Protein AF-X1G6H3-F1 (afdb_monomer)

Foldseek 3Di:
DVVLQVVLLVCVLVVVNVSSLVSLLVCCVVVVDDLVVVLVVLVVCLVVSVVSPNDSVVSVVSSVVSVVVD

Radius of gyration: 10.72 Å; Cα contacts (8 Å, |Δi|>4): 54; chains: 1; bounding box: 29×21×20 Å

pLDDT: mean 91.93, std 8.1, range [61.09, 98.06]

Organism: NCBI:txid412755

Structure (mmCIF, N/CA/C/O backbone):
data_AF-X1G6H3-F1
#
_entry.id   AF-X1G6H3-F1
#
loop_
_atom_site.group_PDB
_atom_site.id
_atom_site.type_symbol
_atom_site.label_atom_id
_atom_site.label_alt_id
_atom_site.label_comp_id
_atom_site.label_asym_id
_atom_site.label_entity_id
_atom_site.label_seq_id
_atom_site.pdbx_PDB_ins_code
_atom_site.Cartn_x
_atom_site.Cartn_y
_atom_site.Cartn_z
_atom_site.occupancy
_atom_site.B_iso_or_equiv
_atom_site.auth_seq_id
_atom_site.auth_comp_id
_atom_site.auth_asym_id
_atom_site.auth_atom_id
_atom_site.pdbx_PDB_model_num
ATOM 1 N N . MET A 1 1 ? 9.831 -4.849 -10.733 1.00 61.09 1 MET A N 1
ATOM 2 C CA . MET A 1 1 ? 9.417 -3.721 -9.854 1.00 61.09 1 MET A CA 1
ATOM 3 C C . MET A 1 1 ? 7.902 -3.536 -9.890 1.00 61.09 1 MET A C 1
ATOM 5 O O . MET A 1 1 ? 7.272 -3.662 -8.848 1.00 61.09 1 MET A O 1
ATOM 9 N N . ASN A 1 2 ? 7.311 -3.358 -11.079 1.00 73.00 2 ASN A N 1
ATOM 10 C CA . ASN A 1 2 ? 5.851 -3.342 -11.262 1.00 73.00 2 ASN A CA 1
ATOM 11 C C . ASN A 1 2 ? 5.167 -4.689 -10.969 1.00 73.00 2 ASN A C 1
ATOM 13 O O . ASN A 1 2 ? 4.008 -4.700 -10.573 1.00 73.00 2 ASN A O 1
ATOM 17 N N . ASP A 1 3 ? 5.865 -5.820 -11.098 1.00 87.88 3 ASP A N 1
ATOM 18 C CA . ASP A 1 3 ? 5.243 -7.142 -10.898 1.00 87.88 3 ASP A CA 1
ATOM 19 C C . ASP A 1 3 ? 4.778 -7.355 -9.456 1.00 87.88 3 ASP A C 1
ATOM 21 O O . ASP A 1 3 ? 3.674 -7.836 -9.227 1.00 87.88 3 ASP A O 1
ATOM 25 N N . TYR A 1 4 ? 5.580 -6.926 -8.476 1.00 93.69 4 TYR A N 1
ATOM 26 C CA . TYR A 1 4 ? 5.196 -6.968 -7.064 1.00 93.69 4 TYR A CA 1
ATOM 27 C C . TYR A 1 4 ? 4.051 -6.002 -6.753 1.00 93.69 4 TYR A C 1
ATOM 29 O O . TYR A 1 4 ? 3.184 -6.325 -5.948 1.00 93.69 4 TYR A O 1
ATOM 37 N N . MET A 1 5 ? 4.004 -4.855 -7.432 1.00 93.19 5 MET A N 1
ATOM 38 C CA . MET A 1 5 ? 2.905 -3.903 -7.295 1.00 93.19 5 MET A CA 1
ATOM 39 C C . MET A 1 5 ? 1.586 -4.517 -7.783 1.00 93.19 5 MET A C 1
ATOM 41 O O . MET A 1 5 ? 0.603 -4.585 -7.048 1.00 93.19 5 MET A O 1
ATOM 45 N N . ASN A 1 6 ? 1.602 -5.066 -8.997 1.00 93.94 6 ASN A N 1
ATOM 46 C CA . ASN A 1 6 ? 0.446 -5.719 -9.603 1.00 93.94 6 ASN A CA 1
ATOM 47 C C . ASN A 1 6 ? 0.017 -6.967 -8.824 1.00 93.94 6 ASN A C 1
ATOM 49 O O . ASN A 1 6 ? -1.177 -7.191 -8.630 1.00 93.94 6 ASN A O 1
ATOM 53 N N . LEU A 1 7 ? 0.970 -7.763 -8.333 1.00 96.12 7 LEU A N 1
ATOM 54 C CA . LEU A 1 7 ? 0.669 -8.913 -7.486 1.00 96.12 7 LEU A CA 1
ATOM 55 C C . LEU A 1 7 ? 0.056 -8.476 -6.150 1.00 96.12 7 LEU A C 1
ATOM 57 O O . LEU A 1 7 ? -0.879 -9.116 -5.676 1.00 96.12 7 LEU A O 1
ATOM 61 N N . GLY A 1 8 ? 0.520 -7.362 -5.582 1.00 96.88 8 GLY A N 1
ATOM 62 C CA . GLY A 1 8 ? -0.104 -6.739 -4.420 1.00 96.88 8 GLY A CA 1
ATOM 63 C C . GLY A 1 8 ? -1.564 -6.367 -4.679 1.00 96.88 8 GLY A C 1
ATOM 64 O O . GLY A 1 8 ? -2.428 -6.727 -3.877 1.00 96.88 8 GLY A O 1
ATOM 65 N N . HIS A 1 9 ? -1.864 -5.745 -5.827 1.00 96.81 9 HIS A N 1
ATOM 66 C CA . HIS A 1 9 ? -3.242 -5.436 -6.231 1.00 96.81 9 HIS A CA 1
ATOM 67 C C . HIS A 1 9 ? -4.100 -6.704 -6.336 1.00 96.81 9 HIS A C 1
ATOM 69 O O . HIS A 1 9 ? -5.196 -6.756 -5.777 1.00 96.81 9 HIS A O 1
ATOM 75 N N . VAL A 1 10 ? -3.589 -7.748 -6.997 1.00 96.56 10 VAL A N 1
ATOM 76 C CA . VAL A 1 10 ? -4.291 -9.032 -7.156 1.00 96.56 10 VAL A CA 1
ATOM 77 C C . VAL A 1 10 ? -4.586 -9.678 -5.804 1.00 96.56 10 VAL A C 1
ATOM 79 O O . VAL A 1 10 ? -5.723 -10.079 -5.551 1.00 96.56 10 VAL A O 1
ATOM 82 N N . GLU A 1 11 ? -3.593 -9.770 -4.919 1.00 98.06 11 GLU A N 1
ATOM 83 C CA . GLU A 1 11 ? -3.778 -10.357 -3.592 1.00 98.06 11 GLU A CA 1
ATOM 84 C C . GLU A 1 11 ? -4.741 -9.527 -2.739 1.00 98.06 11 GLU A C 1
ATOM 86 O O . GLU A 1 11 ? -5.558 -10.094 -2.013 1.00 98.06 11 GLU A O 1
ATOM 91 N N . TRP A 1 12 ? -4.725 -8.199 -2.871 1.00 97.69 12 TRP A N 1
ATOM 92 C CA . TRP A 1 12 ? -5.666 -7.351 -2.150 1.00 97.69 12 TRP A CA 1
ATOM 93 C C . TRP A 1 12 ? -7.103 -7.565 -2.620 1.00 97.69 12 TRP A C 1
ATOM 95 O O . TRP A 1 12 ? -7.984 -7.796 -1.791 1.00 97.69 12 TRP A O 1
ATOM 105 N N . CYS A 1 13 ? -7.334 -7.570 -3.935 1.00 96.75 13 CYS A N 1
ATOM 106 C CA . CYS A 1 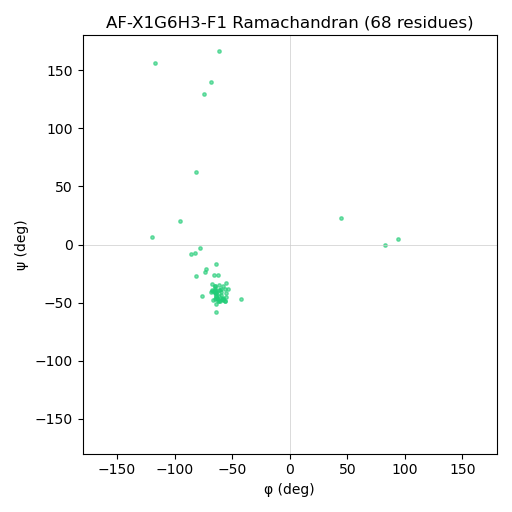13 ? -8.649 -7.845 -4.517 1.00 96.75 13 CYS A CA 1
ATOM 107 C C . CYS A 1 13 ? -9.157 -9.259 -4.188 1.00 96.75 13 CYS A C 1
ATOM 109 O O . CYS A 1 13 ? -10.361 -9.479 -4.122 1.00 96.75 13 CYS A O 1
ATOM 111 N N . ARG A 1 14 ? -8.258 -10.217 -3.930 1.00 96.69 14 ARG A N 1
ATOM 112 C CA . ARG A 1 14 ? -8.600 -11.565 -3.439 1.00 96.69 14 ARG A CA 1
ATOM 113 C C . ARG A 1 14 ? -8.921 -11.621 -1.940 1.00 96.69 14 ARG A C 1
ATOM 115 O O . ARG A 1 14 ? -9.245 -12.692 -1.439 1.00 96.69 14 ARG A O 1
ATOM 122 N N . GLY A 1 15 ? -8.805 -10.508 -1.215 1.00 95.81 15 GLY A N 1
ATOM 123 C CA . GLY A 1 15 ? -8.982 -10.445 0.239 1.00 95.81 15 GLY A CA 1
ATOM 124 C C . GLY A 1 15 ? -7.738 -10.837 1.046 1.00 95.81 15 GLY A C 1
ATOM 125 O O . GLY A 1 15 ? -7.744 -10.738 2.274 1.00 95.81 15 GLY A O 1
ATOM 126 N N . ASN A 1 16 ? -6.632 -11.200 0.390 1.00 97.12 16 ASN A N 1
ATOM 127 C CA . ASN A 1 16 ? -5.378 -11.608 1.029 1.00 97.12 16 ASN A CA 1
ATOM 128 C C . ASN A 1 16 ? -4.544 -10.388 1.454 1.00 97.12 16 ASN A C 1
ATOM 130 O O . ASN A 1 16 ? -3.418 -10.181 0.991 1.00 97.12 16 ASN A O 1
ATOM 134 N N . LYS A 1 17 ? -5.085 -9.564 2.360 1.00 95.50 17 LYS A N 1
ATOM 135 C CA . LYS A 1 17 ? -4.499 -8.263 2.736 1.00 95.50 17 LYS A CA 1
ATOM 136 C C . LYS A 1 17 ? -3.051 -8.365 3.242 1.00 95.50 17 LYS A C 1
ATOM 138 O O . LYS A 1 17 ? -2.232 -7.521 2.895 1.00 95.50 17 LYS A O 1
ATOM 143 N N . GLY A 1 18 ? -2.718 -9.409 4.006 1.00 96.75 18 GLY A N 1
ATOM 144 C CA . GLY A 1 18 ? -1.351 -9.643 4.493 1.00 96.75 18 GLY A CA 1
ATOM 145 C C . GLY A 1 18 ? -0.345 -9.867 3.360 1.00 96.75 18 GLY A C 1
ATOM 146 O O . GLY A 1 18 ? 0.687 -9.203 3.309 1.00 96.75 18 GLY A O 1
ATOM 147 N N . ARG A 1 19 ? -0.689 -10.721 2.385 1.00 97.69 19 ARG A N 1
ATOM 148 C CA . ARG A 1 19 ? 0.152 -10.948 1.198 1.00 97.69 19 ARG 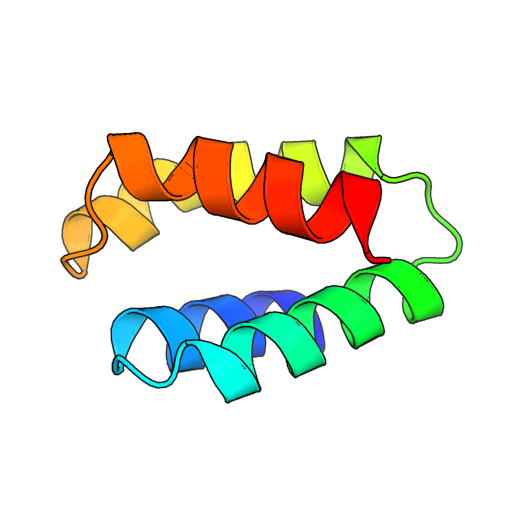A CA 1
ATOM 149 C C . ARG A 1 19 ? 0.269 -9.700 0.337 1.00 9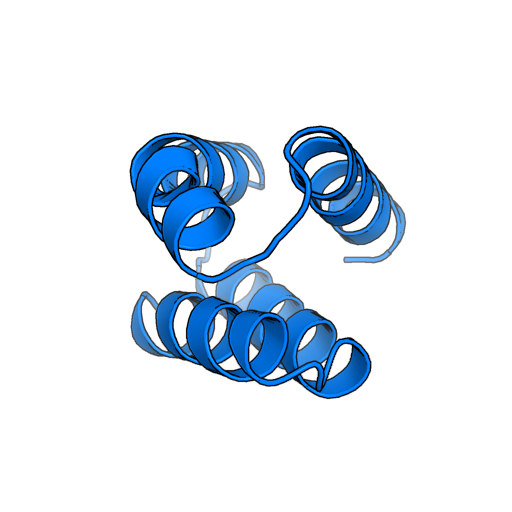7.69 19 ARG A C 1
ATOM 151 O O . ARG A 1 19 ? 1.356 -9.406 -0.147 1.00 97.69 19 ARG A O 1
ATOM 158 N N . ALA A 1 20 ? -0.818 -8.943 0.183 1.00 97.56 20 ALA A N 1
ATOM 159 C CA . ALA A 1 20 ? -0.784 -7.678 -0.539 1.00 97.56 20 ALA A CA 1
ATOM 160 C C . ALA A 1 20 ? 0.253 -6.718 0.063 1.00 97.56 20 ALA A C 1
ATOM 162 O O . ALA A 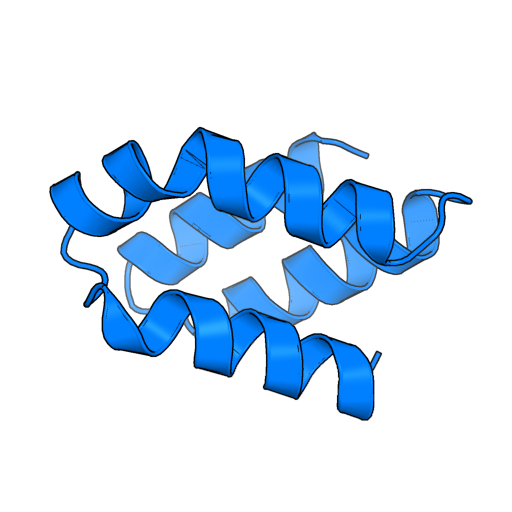1 20 ? 1.109 -6.209 -0.656 1.00 97.56 20 ALA A O 1
ATOM 163 N N . ILE A 1 21 ? 0.237 -6.552 1.390 1.00 96.81 21 ILE A N 1
ATOM 164 C CA . ILE A 1 21 ? 1.207 -5.730 2.125 1.00 96.81 21 ILE A CA 1
ATOM 165 C C . ILE A 1 21 ? 2.643 -6.205 1.875 1.00 96.81 21 ILE A C 1
ATOM 167 O O . ILE A 1 21 ? 3.511 -5.382 1.589 1.00 96.81 21 ILE A O 1
ATOM 171 N N . GLU A 1 22 ? 2.911 -7.511 1.951 1.00 96.19 22 GLU A N 1
ATOM 172 C CA . GLU A 1 22 ? 4.250 -8.049 1.681 1.00 96.19 22 GLU A CA 1
ATOM 173 C C . GLU A 1 22 ? 4.729 -7.725 0.264 1.00 96.19 22 GLU A C 1
ATOM 175 O O . GLU A 1 22 ? 5.884 -7.335 0.073 1.00 96.19 22 GLU A O 1
ATO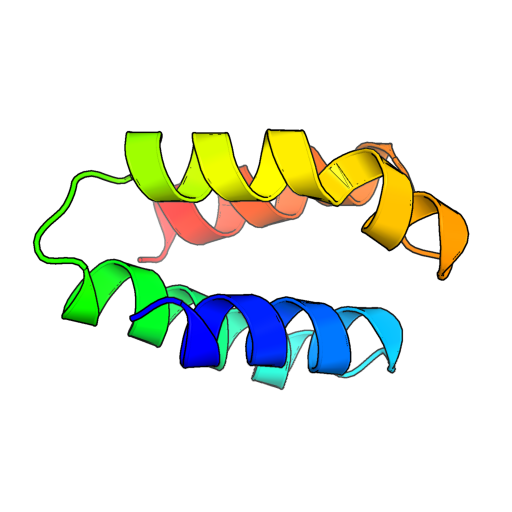M 180 N N . MET A 1 23 ? 3.853 -7.867 -0.734 1.00 96.38 23 MET A N 1
ATOM 181 C CA . MET A 1 23 ? 4.201 -7.565 -2.120 1.00 96.38 23 MET A CA 1
ATOM 182 C C . MET A 1 23 ? 4.423 -6.065 -2.330 1.00 96.38 23 MET A C 1
ATOM 184 O O . MET A 1 23 ? 5.410 -5.693 -2.960 1.00 96.38 23 MET A O 1
ATOM 188 N N . TYR A 1 24 ? 3.604 -5.199 -1.730 1.00 95.12 24 TYR A N 1
ATOM 189 C CA . TYR A 1 24 ? 3.820 -3.752 -1.793 1.00 95.12 24 TYR A CA 1
ATOM 190 C C . TYR A 1 24 ? 5.127 -3.321 -1.116 1.00 95.12 24 TYR A C 1
ATOM 192 O O . TYR A 1 24 ? 5.882 -2.526 -1.675 1.00 95.12 24 TYR A O 1
ATOM 200 N N . LYS A 1 25 ? 5.472 -3.890 0.047 1.00 92.88 25 LYS A N 1
ATOM 201 C CA . LYS A 1 25 ? 6.776 -3.637 0.686 1.00 92.88 25 LYS A CA 1
ATOM 202 C C . LYS A 1 25 ? 7.935 -4.060 -0.219 1.00 92.88 25 LYS A C 1
ATOM 204 O O . LYS A 1 25 ? 8.916 -3.328 -0.345 1.00 92.88 25 LYS A O 1
ATOM 209 N N . LYS A 1 26 ? 7.816 -5.205 -0.904 1.00 92.44 26 LYS A N 1
ATOM 210 C CA . LYS A 1 26 ? 8.810 -5.640 -1.901 1.00 92.44 26 LYS A CA 1
ATOM 211 C C . LYS A 1 26 ? 8.879 -4.688 -3.090 1.00 92.44 26 LYS A C 1
ATOM 213 O O . LYS A 1 26 ? 9.986 -4.384 -3.524 1.00 92.44 26 LYS A O 1
ATOM 218 N N . SER A 1 27 ? 7.745 -4.200 -3.604 1.00 91.75 27 SER A N 1
ATOM 219 C CA . SER A 1 27 ? 7.756 -3.248 -4.720 1.00 91.75 27 SER A CA 1
ATOM 220 C C . SER A 1 27 ? 8.425 -1.937 -4.331 1.00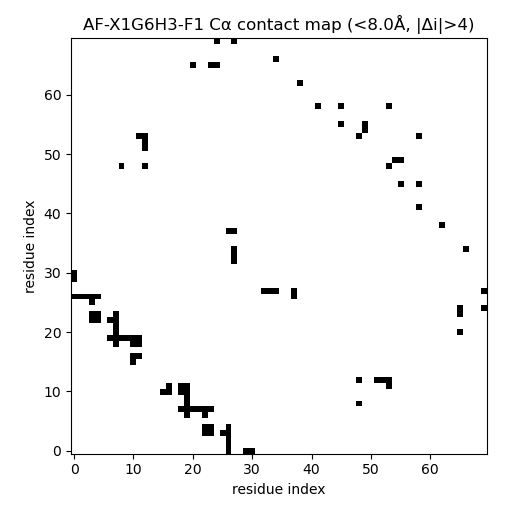 91.75 27 SER A C 1
ATOM 222 O O . SER A 1 27 ? 9.219 -1.451 -5.122 1.00 91.75 27 SER A O 1
ATOM 224 N N . ILE A 1 28 ? 8.168 -1.417 -3.123 1.00 90.38 28 ILE A N 1
ATOM 225 C CA . ILE A 1 28 ? 8.802 -0.196 -2.596 1.00 90.38 28 ILE A CA 1
ATOM 226 C C . ILE A 1 28 ? 10.309 -0.413 -2.409 1.00 90.38 28 ILE A C 1
ATOM 228 O O . ILE A 1 28 ? 11.109 0.384 -2.879 1.00 90.38 28 ILE A O 1
ATOM 232 N N . LYS A 1 29 ? 10.727 -1.526 -1.796 1.00 88.75 29 LYS A N 1
ATOM 233 C CA . LYS A 1 29 ? 12.154 -1.797 -1.556 1.00 88.75 29 LYS A CA 1
ATOM 234 C C . LYS A 1 29 ? 12.954 -1.996 -2.846 1.00 88.75 29 LYS A C 1
ATOM 236 O O . LYS A 1 29 ? 14.091 -1.555 -2.942 1.00 88.75 29 LYS A O 1
ATOM 241 N N . LEU A 1 30 ? 12.377 -2.694 -3.825 1.00 85.12 30 LEU A N 1
ATOM 242 C CA . LEU A 1 30 ? 13.022 -2.964 -5.117 1.00 85.12 30 LEU A CA 1
ATOM 243 C C . LEU A 1 30 ? 12.884 -1.809 -6.102 1.00 85.12 30 LEU A C 1
ATOM 245 O O . LEU A 1 30 ? 13.431 -1.882 -7.201 1.00 85.12 30 LEU A O 1
ATOM 249 N N . ALA A 1 31 ? 12.102 -0.795 -5.743 1.00 74.25 31 ALA A N 1
ATOM 250 C CA . ALA A 1 31 ? 11.878 0.343 -6.593 1.00 74.25 31 ALA A CA 1
ATOM 251 C C . ALA A 1 31 ? 13.142 1.153 -6.836 1.00 74.25 31 ALA A C 1
ATOM 253 O O . ALA A 1 31 ? 13.276 1.733 -7.907 1.00 74.25 31 ALA A O 1
ATOM 254 N N . ASP A 1 32 ? 13.994 1.246 -5.811 1.00 68.81 32 ASP A N 1
ATOM 255 C CA . ASP A 1 32 ? 14.990 2.315 -5.658 1.00 68.81 32 ASP A CA 1
ATOM 256 C C . ASP A 1 32 ? 14.408 3.715 -5.960 1.00 68.81 32 ASP A C 1
ATOM 258 O O . ASP A 1 32 ? 15.101 4.654 -6.337 1.00 68.81 32 ASP A O 1
ATOM 262 N N . LYS A 1 33 ? 13.080 3.843 -5.834 1.00 65.12 33 LYS A N 1
ATOM 263 C CA . LYS A 1 33 ? 12.314 5.074 -5.994 1.00 65.12 33 LYS A CA 1
ATOM 264 C C . LYS A 1 33 ? 11.659 5.395 -4.673 1.00 65.12 33 LYS A C 1
ATOM 266 O O . LYS A 1 33 ? 11.407 4.516 -3.848 1.00 65.12 33 LYS A O 1
ATOM 271 N N . ASP A 1 34 ? 11.367 6.671 -4.511 1.00 75.88 34 ASP A N 1
ATOM 272 C CA . ASP A 1 34 ? 10.659 7.162 -3.353 1.00 75.88 34 ASP A CA 1
ATOM 273 C C . ASP A 1 34 ? 9.252 6.557 -3.217 1.00 75.88 34 ASP A C 1
ATOM 275 O O . ASP A 1 34 ? 8.657 5.944 -4.113 1.00 75.88 34 ASP A O 1
ATOM 279 N N . PHE A 1 35 ? 8.695 6.764 -2.033 1.00 87.94 35 PHE A N 1
ATOM 280 C CA . PHE A 1 35 ? 7.328 6.385 -1.716 1.00 87.94 35 PHE A CA 1
ATOM 281 C C . PHE A 1 35 ? 6.286 7.164 -2.555 1.00 87.94 35 PHE A C 1
ATOM 283 O O . PHE A 1 35 ? 5.122 6.751 -2.652 1.00 87.94 35 PHE A O 1
ATOM 290 N N . GLU A 1 36 ? 6.675 8.278 -3.190 1.00 88.38 36 GLU A N 1
ATOM 291 C CA . GLU A 1 36 ? 5.794 9.051 -4.069 1.00 88.38 36 GLU A CA 1
ATOM 292 C C . GLU A 1 36 ? 5.460 8.270 -5.336 1.00 88.38 36 GLU A C 1
ATOM 294 O O . GLU A 1 36 ? 4.290 8.233 -5.728 1.00 88.38 36 GLU A O 1
ATOM 299 N N . TRP A 1 37 ? 6.434 7.563 -5.917 1.00 88.81 37 TRP A N 1
ATOM 300 C CA . TRP A 1 37 ? 6.189 6.669 -7.048 1.00 88.81 37 TRP A CA 1
ATOM 301 C C . TRP A 1 37 ? 5.129 5.608 -6.718 1.00 88.81 37 TRP A C 1
ATOM 303 O O . TRP A 1 37 ? 4.163 5.448 -7.468 1.00 88.81 37 TRP A O 1
ATOM 313 N N . PHE A 1 38 ? 5.260 4.930 -5.571 1.00 91.06 38 PHE A N 1
ATOM 314 C CA . PHE A 1 38 ? 4.287 3.926 -5.119 1.00 91.06 38 PHE A CA 1
ATOM 315 C C . PHE A 1 38 ? 2.884 4.533 -4.976 1.00 91.06 38 PHE A C 1
ATOM 317 O O . PHE A 1 38 ? 1.896 3.996 -5.486 1.00 91.06 38 PHE A O 1
ATOM 324 N N . THR A 1 39 ? 2.808 5.700 -4.333 1.00 92.69 39 THR A N 1
ATOM 325 C CA . THR A 1 39 ? 1.557 6.443 -4.150 1.00 92.69 39 THR A CA 1
ATOM 326 C C . THR A 1 39 ? 0.938 6.846 -5.492 1.00 92.69 39 THR A C 1
ATOM 328 O O . THR A 1 39 ? -0.281 6.773 -5.659 1.00 92.69 39 THR A O 1
ATOM 331 N N . GLY A 1 40 ? 1.760 7.253 -6.462 1.00 92.94 40 GLY A N 1
ATOM 332 C CA . GLY A 1 40 ? 1.333 7.591 -7.817 1.00 92.94 40 GLY A CA 1
ATOM 333 C C . GLY A 1 40 ? 0.697 6.403 -8.535 1.00 92.94 40 GLY A C 1
ATOM 334 O O . GLY A 1 40 ? -0.418 6.528 -9.043 1.00 92.94 40 GLY A O 1
ATOM 335 N N . VAL A 1 41 ? 1.348 5.236 -8.507 1.00 91.69 41 VAL A N 1
ATOM 336 C CA . VAL A 1 41 ? 0.812 4.010 -9.127 1.00 91.69 41 VAL A CA 1
ATOM 337 C C . VAL A 1 41 ? -0.499 3.579 -8.462 1.00 91.69 41 VAL A C 1
ATOM 339 O O . VAL A 1 41 ? -1.489 3.362 -9.161 1.00 91.69 41 VAL A O 1
ATOM 342 N N . MET A 1 42 ? -0.569 3.573 -7.124 1.00 93.44 42 MET A N 1
ATOM 343 C CA . MET A 1 42 ? -1.817 3.290 -6.391 1.00 93.44 42 MET A CA 1
ATOM 344 C C . MET A 1 42 ? -2.967 4.215 -6.805 1.00 93.44 42 MET A C 1
ATOM 346 O O . MET A 1 42 ? -4.107 3.772 -6.955 1.00 93.44 42 MET A O 1
ATOM 350 N N . LYS A 1 43 ? -2.692 5.512 -6.991 1.00 93.69 43 LYS A N 1
ATOM 351 C CA . LYS A 1 43 ? -3.708 6.492 -7.405 1.00 93.69 43 LYS A CA 1
ATOM 352 C C . LYS A 1 43 ? -4.202 6.245 -8.830 1.00 93.69 43 LYS A C 1
ATOM 354 O O . LYS A 1 43 ? -5.401 6.383 -9.069 1.00 93.69 43 LYS A O 1
ATOM 359 N N . VAL A 1 44 ? -3.316 5.865 -9.752 1.00 94.50 44 VAL A N 1
ATOM 360 C CA . VAL A 1 44 ? -3.684 5.518 -11.136 1.00 94.50 44 VAL A CA 1
ATOM 361 C C . VAL A 1 44 ? -4.575 4.272 -11.168 1.00 94.50 44 VAL A C 1
ATOM 363 O O . VAL A 1 44 ? -5.614 4.27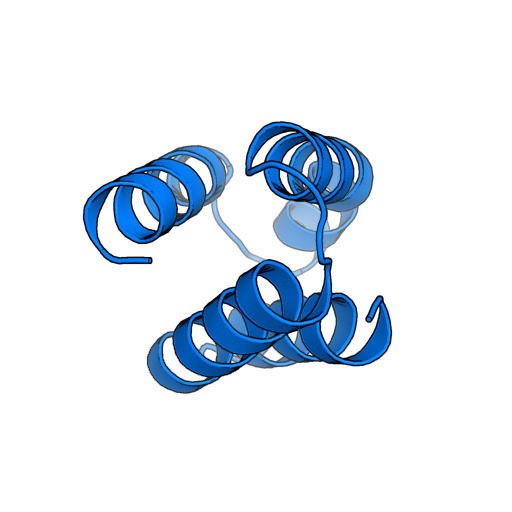0 -11.839 1.00 94.50 44 VAL A O 1
ATOM 366 N N . ASP A 1 45 ? -4.223 3.250 -10.387 1.00 95.19 45 ASP A N 1
ATOM 367 C CA . ASP A 1 45 ? -4.927 1.961 -10.380 1.00 95.19 45 ASP A CA 1
ATOM 368 C C . ASP A 1 45 ? -6.149 1.916 -9.458 1.00 95.19 45 ASP A C 1
ATOM 370 O O . ASP A 1 45 ? -6.963 0.991 -9.530 1.00 95.19 45 ASP A O 1
ATOM 374 N N . ARG A 1 46 ? -6.350 2.962 -8.652 1.00 95.25 46 ARG A N 1
ATOM 375 C CA . ARG A 1 46 ? -7.488 3.154 -7.744 1.00 95.25 46 ARG A CA 1
ATOM 376 C C . ARG A 1 46 ? -8.829 2.760 -8.352 1.00 95.25 46 ARG A C 1
ATOM 378 O O . ARG A 1 46 ? -9.618 2.068 -7.715 1.00 95.25 46 ARG A O 1
ATOM 385 N N . LYS A 1 47 ? -9.099 3.203 -9.582 1.00 96.06 47 LYS A N 1
ATOM 386 C CA . LYS A 1 47 ? -10.369 2.922 -10.272 1.00 96.06 47 LYS A CA 1
ATOM 387 C C . LYS A 1 47 ? -10.594 1.421 -10.479 1.00 96.06 47 LYS A C 1
ATOM 389 O O . LYS A 1 47 ? -11.727 0.958 -10.392 1.00 96.06 47 LYS A O 1
ATOM 394 N N . TYR A 1 48 ? -9.526 0.661 -10.721 1.00 95.81 48 TYR A N 1
ATOM 395 C CA . TYR A 1 48 ? -9.594 -0.787 -10.875 1.00 95.81 48 TYR A CA 1
ATOM 396 C C . TYR A 1 48 ? -9.754 -1.466 -9.518 1.00 95.81 48 TYR A C 1
ATOM 398 O O . TYR A 1 48 ? -10.625 -2.317 -9.380 1.00 95.81 48 TYR A O 1
ATOM 406 N N . LEU A 1 49 ? -9.001 -1.040 -8.500 1.00 96.50 49 LEU A N 1
ATOM 407 C CA . LEU A 1 49 ? -9.142 -1.564 -7.137 1.00 96.50 49 LEU A CA 1
ATOM 408 C C . LEU A 1 49 ? -10.583 -1.431 -6.625 1.00 96.50 49 LEU A C 1
ATOM 410 O O . LEU A 1 49 ? -11.153 -2.403 -6.130 1.00 96.50 49 LEU A O 1
ATOM 414 N N . ILE A 1 50 ? -11.202 -0.263 -6.832 1.00 97.19 50 ILE A N 1
ATOM 415 C CA . ILE A 1 50 ? -12.604 -0.020 -6.466 1.00 97.19 50 ILE A CA 1
ATOM 416 C C . ILE A 1 50 ? -13.550 -0.917 -7.265 1.00 97.19 50 ILE A C 1
ATOM 418 O O . ILE A 1 50 ? -14.431 -1.556 -6.689 1.00 97.19 50 ILE A O 1
ATOM 422 N N . LYS A 1 51 ? -13.342 -1.027 -8.584 1.00 96.94 51 LYS A N 1
ATOM 423 C CA . LYS A 1 51 ? -14.131 -1.917 -9.452 1.00 96.94 51 LYS A CA 1
ATOM 424 C C . LYS A 1 51 ? -14.107 -3.376 -8.972 1.00 96.94 51 LYS A C 1
ATOM 426 O O . LYS A 1 51 ? -15.102 -4.075 -9.135 1.00 96.94 51 LYS A O 1
ATOM 431 N N . TYR A 1 52 ? -13.001 -3.826 -8.382 1.00 95.88 52 TYR A N 1
ATOM 432 C CA . TYR A 1 52 ? -12.829 -5.184 -7.856 1.00 95.88 52 TYR A CA 1
ATOM 433 C C . TYR A 1 52 ? -13.124 -5.310 -6.349 1.00 95.88 52 TYR A C 1
ATOM 435 O O . TYR A 1 52 ? -12.706 -6.279 -5.721 1.00 95.88 52 TYR A O 1
ATOM 443 N N . GLY A 1 53 ? -13.872 -4.367 -5.768 1.00 94.62 53 GLY A N 1
ATOM 444 C CA . GLY A 1 53 ? -14.453 -4.508 -4.429 1.00 94.62 53 GLY A CA 1
ATOM 445 C C . GLY A 1 53 ? -13.629 -3.923 -3.282 1.00 94.62 53 GLY A C 1
ATOM 446 O O . GLY A 1 53 ? -14.034 -4.054 -2.126 1.00 94.62 53 GLY A O 1
ATOM 447 N N . ILE A 1 54 ? -12.509 -3.248 -3.562 1.00 97.56 54 ILE A N 1
ATOM 448 C CA . ILE A 1 54 ? -11.790 -2.484 -2.534 1.00 97.56 54 ILE A CA 1
ATOM 449 C C . ILE A 1 54 ? -12.563 -1.202 -2.234 1.00 97.56 54 ILE A C 1
ATOM 451 O O . ILE A 1 54 ? -12.916 -0.448 -3.141 1.00 97.56 54 ILE A O 1
ATOM 455 N N . LYS A 1 55 ? -12.818 -0.917 -0.955 1.00 97.31 55 LYS A N 1
ATOM 456 C CA . LYS A 1 55 ? -13.499 0.326 -0.589 1.00 97.31 55 LYS A CA 1
ATOM 457 C C . LYS A 1 55 ? -12.591 1.508 -0.876 1.00 97.31 55 LYS A C 1
ATOM 459 O O . LYS A 1 55 ? -11.402 1.494 -0.573 1.00 97.31 55 LYS A O 1
ATOM 464 N N . GLU A 1 56 ? -13.188 2.571 -1.389 1.00 95.38 56 GLU A N 1
ATOM 465 C CA . GLU A 1 56 ? -12.487 3.800 -1.741 1.00 95.38 56 GLU A CA 1
ATOM 466 C C . GLU A 1 56 ? -11.648 4.371 -0.581 1.00 95.38 56 GLU A C 1
ATOM 468 O O . GLU A 1 56 ? -10.525 4.827 -0.793 1.00 95.38 56 GLU A O 1
ATOM 473 N N . PHE A 1 57 ? -12.172 4.281 0.645 1.00 95.94 57 PHE A N 1
ATOM 474 C CA . PHE A 1 57 ? -11.506 4.716 1.873 1.00 95.94 57 PHE A CA 1
ATOM 475 C C . PHE A 1 57 ? -10.370 3.782 2.332 1.00 95.94 57 PHE A C 1
ATOM 477 O O . PHE A 1 57 ? -9.438 4.236 2.987 1.00 95.94 57 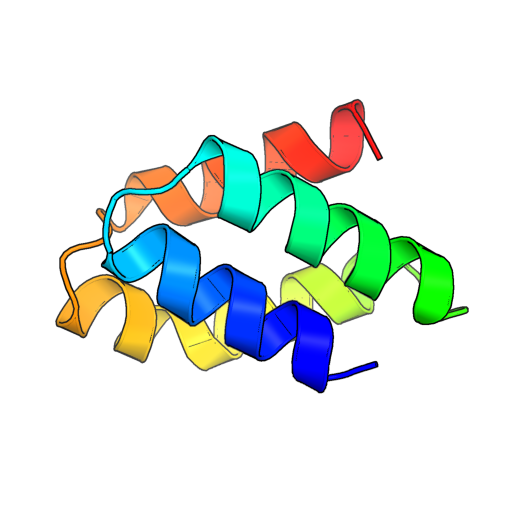PHE A O 1
ATOM 484 N N . ASP A 1 58 ? -10.377 2.502 1.949 1.00 96.88 58 ASP A N 1
ATOM 485 C CA . ASP A 1 58 ? -9.313 1.561 2.335 1.00 96.88 58 ASP A CA 1
ATOM 486 C C . ASP A 1 58 ? -8.000 1.825 1.575 1.00 96.88 58 ASP A C 1
ATOM 488 O O . ASP A 1 58 ? -6.924 1.429 2.025 1.00 96.88 58 ASP A O 1
ATOM 492 N N . ILE A 1 59 ? -8.082 2.508 0.429 1.00 96.44 59 ILE A N 1
ATOM 493 C CA . ILE A 1 59 ? -6.947 2.865 -0.431 1.00 96.44 59 ILE A CA 1
ATOM 494 C C . ILE A 1 59 ? -5.967 3.818 0.259 1.00 96.44 59 ILE A C 1
ATOM 496 O O . ILE A 1 59 ? -4.804 3.433 0.408 1.00 96.44 59 ILE A O 1
ATOM 500 N N . PRO A 1 60 ? -6.380 5.013 0.723 1.00 96.00 60 PRO A N 1
ATOM 501 C CA . PRO A 1 60 ? -5.486 5.885 1.479 1.00 96.00 60 PRO A CA 1
ATOM 502 C C . PRO A 1 60 ? -4.978 5.221 2.766 1.00 96.00 60 PRO A C 1
ATOM 504 O O . PRO A 1 60 ? -3.789 5.312 3.043 1.00 96.00 60 PRO A O 1
ATOM 507 N N . LEU A 1 61 ? -5.808 4.446 3.478 1.00 96.94 61 LEU A N 1
ATOM 508 C CA . LEU A 1 61 ? -5.366 3.732 4.684 1.00 96.94 61 LEU A CA 1
ATOM 509 C C . LEU A 1 61 ? -4.241 2.724 4.416 1.00 96.94 61 LEU A C 1
ATOM 511 O O . LEU A 1 61 ? -3.330 2.583 5.228 1.00 96.94 61 LEU A O 1
ATOM 515 N N . MET A 1 62 ? -4.297 2.002 3.293 1.00 96.38 62 MET A N 1
ATOM 516 C CA . MET A 1 62 ? -3.227 1.081 2.902 1.00 96.38 62 MET A CA 1
ATOM 517 C C . MET A 1 62 ? -1.928 1.831 2.600 1.00 96.38 62 MET A C 1
ATOM 519 O O . MET A 1 62 ? -0.854 1.385 3.001 1.00 96.38 62 MET A O 1
ATOM 523 N N . ILE A 1 63 ? -2.027 2.968 1.908 1.00 95.31 63 ILE A N 1
ATOM 524 C CA . ILE A 1 63 ? -0.878 3.824 1.597 1.00 95.31 63 ILE A CA 1
ATOM 525 C C . ILE A 1 63 ? -0.258 4.347 2.896 1.00 95.31 63 ILE A C 1
ATOM 527 O O . ILE A 1 63 ? 0.945 4.195 3.086 1.00 95.31 63 ILE A O 1
ATOM 531 N N . ASP A 1 64 ? -1.062 4.885 3.813 1.00 95.44 64 ASP A N 1
ATOM 532 C CA . ASP A 1 64 ? -0.587 5.402 5.100 1.00 95.44 64 ASP A CA 1
ATOM 533 C C . ASP A 1 64 ? 0.061 4.301 5.944 1.00 95.44 64 ASP A C 1
ATOM 535 O O . ASP A 1 64 ? 1.159 4.479 6.477 1.00 95.44 64 ASP A O 1
ATOM 539 N N . TYR A 1 65 ? -0.576 3.127 6.011 1.00 95.75 65 TYR A N 1
ATOM 540 C CA . TYR A 1 65 ? -0.025 1.973 6.712 1.00 95.75 65 TYR A CA 1
ATOM 541 C C . TYR A 1 65 ? 1.348 1.585 6.159 1.00 95.75 65 TYR A C 1
ATOM 543 O O . TYR A 1 65 ? 2.283 1.381 6.935 1.00 95.75 65 TYR A O 1
ATOM 551 N N . LEU A 1 66 ? 1.485 1.498 4.833 1.00 94.06 66 LEU A N 1
ATOM 552 C CA . LEU A 1 66 ? 2.764 1.184 4.207 1.00 94.06 66 LEU A CA 1
ATOM 553 C C . LEU A 1 66 ? 3.783 2.282 4.488 1.00 94.06 66 LEU A C 1
ATOM 555 O O . LEU A 1 66 ? 4.863 1.942 4.934 1.00 94.06 66 LEU A O 1
ATOM 559 N N . LYS A 1 67 ? 3.429 3.564 4.372 1.00 91.81 67 LYS A N 1
ATOM 560 C CA . LYS A 1 67 ? 4.349 4.686 4.617 1.00 91.81 67 LYS A CA 1
ATOM 561 C C . LYS A 1 67 ? 4.956 4.679 6.021 1.00 91.81 67 LYS A C 1
ATOM 563 O O . LYS A 1 67 ? 6.104 5.065 6.195 1.00 91.81 67 LYS A O 1
ATOM 568 N N . ILE A 1 68 ? 4.175 4.263 7.019 1.00 91.62 68 ILE A N 1
ATOM 569 C CA . ILE A 1 68 ? 4.607 4.194 8.422 1.00 91.62 68 ILE A CA 1
ATOM 570 C C . ILE A 1 68 ? 5.418 2.914 8.706 1.00 91.62 68 ILE A C 1
ATOM 572 O O . ILE A 1 68 ? 6.237 2.904 9.621 1.00 91.62 68 ILE A O 1
ATOM 576 N N . ASN A 1 69 ? 5.193 1.830 7.952 1.00 83.94 69 ASN A N 1
ATOM 577 C CA . ASN A 1 69 ? 5.715 0.488 8.257 1.00 83.94 69 ASN A CA 1
ATOM 578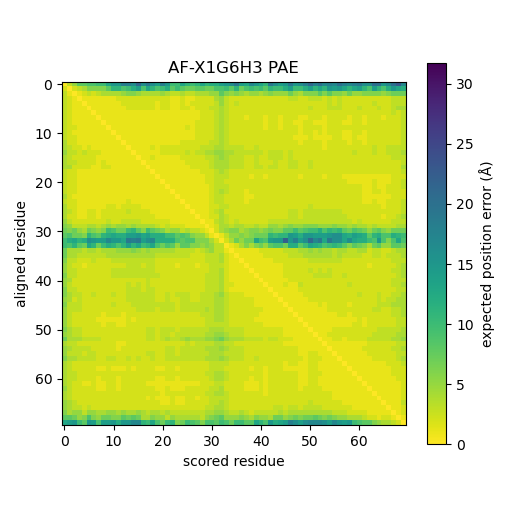 C C . ASN A 1 69 ? 6.646 -0.105 7.173 1.00 83.94 69 ASN A C 1
ATOM 580 O O . ASN A 1 69 ? 6.950 -1.306 7.244 1.00 83.94 69 ASN A O 1
ATOM 584 N N . SER A 1 70 ? 7.018 0.658 6.140 1.00 70.75 70 SER A N 1
ATOM 585 C CA . SER A 1 70 ? 7.874 0.241 5.013 1.00 70.75 70 SER A CA 1
ATOM 586 C C . SER A 1 70 ? 9.311 0.695 5.170 1.00 70.75 70 SER A C 1
ATOM 588 O O . SER A 1 70 ? 9.489 1.878 5.526 1.00 70.75 70 SER A O 1
#

Solvent-accessible surface area (backbone atoms only — not comparable to full-atom values): 3836 Å² total; per-residue (Å²): 85,65,62,33,41,54,48,14,53,53,29,39,58,71,67,38,52,70,60,12,52,55,25,39,48,48,18,52,67,63,48,85,50,62,72,63,58,57,52,50,52,51,63,70,46,40,68,56,46,40,74,52,71,42,55,77,73,54,54,61,51,51,51,53,52,42,69,76,74,101

Nearest PDB structures (foldseek):
  6i7k-assembly1_A  TM=6.310E-01  e=2.579E+00  Homo sapiens
  8ye5-assembly1_B  TM=5.011E-01  e=2.740E+00  Dehalobacter sp.

Mean predicted aligned error: 2.96 Å

Sequence (70 aa):
MNDYMNLGHVEWCRGNKGRAIEMYKKSIKLADKDFEWFTGVMKVDRKYLIKYGIKEFDIPLMIDYLKINS

Secondary structure (DSSP, 8-state):
-HHHHHHHHHHHHTT-HHHHHHHHHHHHHTT-S-HHHHHHHHHHHHHHHHHTT--TTHHHHHHHHHHHH-